Protein AF-A0A9R0YNK1-F1 (afdb_monomer)

Organism: Triticum turgidum subsp. durum (NCBI:txid4567)

Radius of gyration: 15.58 Å; Cα contacts (8 Å, |Δi|>4): 148; chains: 1; bounding box: 39×28×36 Å

Nearest PDB structures (foldseek):
  8clj-assembly1_A  TM=6.059E-01  e=7.997E-04  Homo sapiens
  8cll-assembly1_F  TM=6.315E-01  e=3.953E-03  Homo sapiens
  2zme-assembly1_A  TM=5.597E-01  e=3.018E+00  Homo sapiens
  6tqa-assembly3_C  TM=3.680E-01  e=1.632E+00  Mus musculus
  8e34-assembly1_B  TM=2.561E-01  e=3.629E+00  Bos taurus

pLDDT: mean 84.4, std 11.06, range [33.97, 93.44]

InterPro domains:
  IPR044210 Transcription factor Tfc3-like [PTHR15180] (1-128)
  IPR056428 General transcription factor 3C polypeptide 1, winged-helix domain [PF23704] (1-104)

Mean predicted aligned error: 6.32 Å

Structure (mmCIF, N/CA/C/O backbone):
data_AF-A0A9R0YNK1-F1
#
_entry.id   AF-A0A9R0YNK1-F1
#
loop_
_atom_site.group_PDB
_atom_site.id
_atom_site.type_symbol
_atom_site.label_atom_id
_atom_site.label_alt_id
_atom_site.label_comp_id
_atom_site.label_asym_id
_atom_site.label_entity_id
_atom_site.label_seq_id
_atom_site.pdbx_PDB_ins_code
_atom_site.Cartn_x
_atom_site.Cartn_y
_atom_site.Cartn_z
_atom_site.occupancy
_atom_site.B_iso_or_equiv
_atom_site.auth_seq_id
_atom_site.auth_comp_id
_atom_site.auth_asym_id
_atom_site.auth_atom_id
_atom_site.pdbx_PDB_model_num
ATOM 1 N N . MET A 1 1 ? 8.585 -13.620 -9.489 1.00 80.75 1 MET A N 1
ATOM 2 C CA . MET A 1 1 ? 7.884 -12.321 -9.592 1.00 80.75 1 MET A CA 1
ATOM 3 C C . MET A 1 1 ? 6.803 -12.201 -8.526 1.00 80.75 1 MET A C 1
ATOM 5 O O . MET A 1 1 ? 6.777 -11.185 -7.853 1.00 80.75 1 MET A O 1
ATOM 9 N N . ASP A 1 2 ? 5.970 -13.225 -8.313 1.00 86.44 2 ASP A N 1
ATOM 10 C CA . ASP A 1 2 ? 4.871 -13.163 -7.332 1.00 86.44 2 ASP A CA 1
ATOM 11 C C . ASP A 1 2 ? 5.340 -12.900 -5.898 1.00 86.44 2 ASP A C 1
ATOM 13 O O . ASP A 1 2 ? 4.774 -12.044 -5.235 1.00 86.44 2 ASP A O 1
ATOM 17 N N . ALA A 1 3 ? 6.450 -13.507 -5.463 1.00 88.19 3 ALA A N 1
ATOM 18 C CA . ALA A 1 3 ? 7.038 -13.224 -4.148 1.00 88.19 3 ALA A CA 1
ATOM 19 C C . ALA A 1 3 ? 7.395 -11.737 -3.944 1.00 88.19 3 ALA A C 1
ATOM 21 O O . ALA A 1 3 ? 7.231 -11.202 -2.853 1.00 88.19 3 ALA A O 1
ATOM 22 N N . LEU A 1 4 ? 7.836 -11.048 -5.003 1.00 90.81 4 LEU A N 1
ATOM 23 C CA . LEU A 1 4 ? 8.141 -9.617 -4.947 1.00 90.81 4 LEU A CA 1
ATOM 24 C C . LEU A 1 4 ? 6.861 -8.769 -4.890 1.00 90.81 4 LEU A C 1
ATOM 26 O O . LEU A 1 4 ? 6.840 -7.739 -4.226 1.00 90.81 4 LEU A O 1
ATOM 30 N N . ILE A 1 5 ? 5.793 -9.208 -5.565 1.00 91.44 5 ILE A N 1
ATOM 31 C CA . ILE A 1 5 ? 4.472 -8.570 -5.482 1.00 91.44 5 ILE A CA 1
ATOM 32 C C . ILE A 1 5 ? 3.893 -8.750 -4.074 1.00 91.44 5 ILE A C 1
ATOM 34 O O . ILE A 1 5 ? 3.391 -7.783 -3.512 1.00 91.44 5 ILE A O 1
ATOM 38 N N . SER A 1 6 ? 4.007 -9.945 -3.485 1.00 91.56 6 SER A N 1
ATOM 39 C CA . SER A 1 6 ? 3.601 -10.213 -2.101 1.00 91.56 6 SER A CA 1
ATOM 40 C C . SER A 1 6 ? 4.366 -9.337 -1.112 1.00 91.56 6 SER A C 1
ATOM 42 O O . SER A 1 6 ? 3.731 -8.660 -0.314 1.00 91.56 6 SER A O 1
ATOM 44 N N . ALA A 1 7 ? 5.695 -9.253 -1.229 1.00 92.75 7 ALA A N 1
ATOM 45 C CA . ALA A 1 7 ? 6.504 -8.371 -0.387 1.00 92.75 7 ALA A CA 1
ATOM 46 C C . ALA A 1 7 ? 6.092 -6.894 -0.533 1.00 92.75 7 ALA A C 1
ATOM 48 O O . ALA A 1 7 ? 5.945 -6.181 0.452 1.00 92.75 7 ALA A O 1
ATOM 49 N N . ALA A 1 8 ? 5.836 -6.430 -1.760 1.00 93.00 8 ALA A N 1
ATOM 50 C CA . ALA A 1 8 ? 5.348 -5.072 -2.001 1.00 93.00 8 ALA A CA 1
ATOM 51 C C . ALA A 1 8 ? 3.966 -4.822 -1.397 1.00 93.00 8 ALA A C 1
ATOM 53 O O . ALA A 1 8 ? 3.729 -3.763 -0.821 1.00 93.00 8 ALA A O 1
ATOM 54 N N . LEU A 1 9 ? 3.064 -5.797 -1.492 1.00 92.50 9 LEU A N 1
ATOM 55 C CA . LEU A 1 9 ? 1.751 -5.714 -0.872 1.00 92.50 9 LEU A CA 1
ATOM 56 C C . LEU A 1 9 ? 1.861 -5.666 0.657 1.00 92.50 9 LEU A C 1
ATOM 58 O O . LEU A 1 9 ? 1.190 -4.847 1.280 1.00 92.50 9 LEU A O 1
ATOM 62 N N . GLU A 1 10 ? 2.719 -6.494 1.252 1.00 91.19 10 GLU A N 1
ATOM 63 C CA . GLU A 1 10 ? 2.997 -6.487 2.691 1.00 91.19 10 GLU A CA 1
ATOM 64 C C . GLU A 1 10 ? 3.518 -5.122 3.153 1.00 91.19 10 GLU A C 1
ATOM 66 O O . GLU A 1 10 ? 2.987 -4.571 4.115 1.00 91.19 10 GLU A O 1
ATOM 71 N N . GLU A 1 11 ? 4.464 -4.520 2.426 1.00 91.69 11 GLU A N 1
ATOM 72 C CA . GLU A 1 11 ? 4.999 -3.185 2.731 1.00 91.69 11 GLU A CA 1
ATOM 73 C C . GLU A 1 11 ? 3.937 -2.076 2.669 1.00 91.69 11 GLU A C 1
ATOM 75 O O . GLU A 1 11 ? 3.921 -1.175 3.517 1.00 91.69 11 GLU A O 1
ATOM 80 N N . VAL A 1 12 ? 3.029 -2.135 1.688 1.00 91.62 12 VAL A N 1
ATOM 81 C CA . VAL A 1 12 ? 1.902 -1.192 1.585 1.00 91.62 12 VAL A CA 1
ATOM 82 C C . VAL A 1 12 ? 0.926 -1.386 2.747 1.00 91.62 12 VAL A C 1
ATOM 84 O O . VAL A 1 12 ? 0.453 -0.414 3.335 1.00 91.62 12 VAL A O 1
ATOM 87 N N . CYS A 1 13 ? 0.614 -2.634 3.097 1.00 89.56 13 CYS A N 1
ATOM 88 C CA . CYS A 1 13 ? -0.339 -2.941 4.162 1.00 89.56 13 CYS A CA 1
ATOM 89 C C . CYS A 1 13 ? 0.211 -2.617 5.553 1.00 89.56 13 CYS A C 1
ATOM 91 O O . CYS A 1 13 ? -0.531 -2.120 6.399 1.00 89.56 13 CYS A O 1
ATOM 93 N N . ALA A 1 14 ? 1.510 -2.822 5.778 1.00 87.62 14 ALA A N 1
ATOM 94 C CA . ALA A 1 14 ? 2.172 -2.533 7.047 1.00 87.62 14 ALA A CA 1
ATOM 95 C C . ALA A 1 14 ? 2.094 -1.048 7.442 1.00 87.62 14 ALA A C 1
ATOM 97 O O . ALA A 1 14 ? 2.093 -0.726 8.628 1.00 87.62 14 ALA A O 1
ATOM 98 N N . ARG A 1 15 ? 1.967 -0.142 6.462 1.00 87.06 15 ARG A N 1
ATOM 99 C CA . ARG A 1 15 ? 1.835 1.306 6.701 1.00 87.06 15 ARG A CA 1
ATOM 100 C C . ARG A 1 15 ? 0.399 1.787 6.900 1.00 87.06 15 ARG A C 1
ATOM 102 O O . ARG A 1 15 ? 0.186 2.976 7.132 1.00 87.06 15 ARG A O 1
ATOM 109 N N . LEU A 1 16 ? -0.576 0.878 6.866 1.00 86.31 16 LEU A N 1
ATOM 110 C CA . LEU A 1 16 ? -1.972 1.148 7.210 1.00 86.31 16 LEU A CA 1
ATOM 111 C C . LEU A 1 16 ? -2.519 2.401 6.492 1.00 86.31 16 LEU A C 1
ATOM 113 O O . LEU A 1 16 ? -2.417 2.506 5.269 1.00 86.31 16 LEU A O 1
ATOM 117 N N . SER A 1 17 ? -3.175 3.305 7.224 1.00 83.75 17 SER A N 1
ATOM 118 C CA . SER A 1 17 ? -3.846 4.497 6.692 1.00 83.75 17 SER A CA 1
ATOM 119 C C . SER A 1 17 ? -2.868 5.549 6.162 1.00 83.75 17 SER A C 1
ATOM 121 O O . SER A 1 17 ? -3.236 6.315 5.277 1.00 83.75 17 SER A O 1
ATOM 123 N N . TYR A 1 18 ? -1.611 5.541 6.618 1.00 84.44 18 TYR A N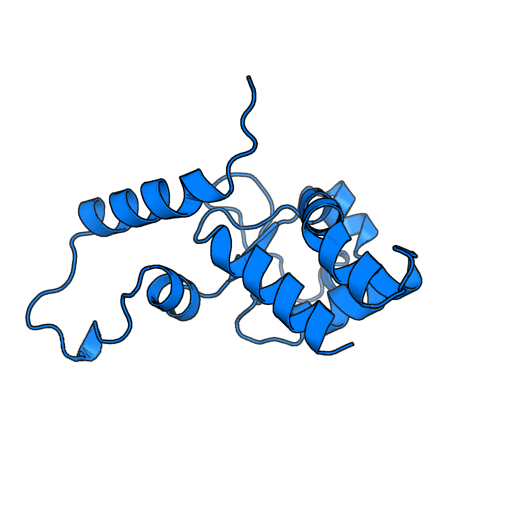 1
ATOM 124 C CA . TYR A 1 18 ? -0.570 6.460 6.145 1.00 84.44 18 TYR A CA 1
ATOM 125 C C . TYR A 1 18 ? -0.101 6.156 4.718 1.00 84.44 18 TYR A C 1
ATOM 127 O O . TYR A 1 18 ? 0.356 7.063 4.010 1.00 84.44 18 TYR A O 1
ATOM 135 N N . GLY A 1 19 ? -0.210 4.886 4.313 1.00 88.88 19 GLY A N 1
ATOM 136 C CA . GLY A 1 19 ? 0.312 4.385 3.048 1.00 88.88 19 GLY A CA 1
ATOM 137 C C . GLY A 1 19 ? 1.835 4.459 2.941 1.00 88.88 19 GLY A C 1
ATOM 138 O O . GLY A 1 19 ? 2.540 4.881 3.857 1.00 88.88 19 GLY A O 1
ATOM 139 N N . ILE A 1 20 ? 2.350 4.040 1.787 1.00 91.00 20 ILE A N 1
ATOM 140 C CA . ILE A 1 20 ? 3.771 4.143 1.446 1.00 91.00 20 ILE A CA 1
ATOM 141 C C . ILE A 1 20 ? 3.970 5.126 0.288 1.00 91.00 20 ILE A C 1
ATOM 143 O O . ILE A 1 20 ? 3.350 4.938 -0.764 1.00 91.00 20 ILE A O 1
ATOM 147 N N . PRO A 1 21 ? 4.825 6.155 0.424 1.00 91.69 21 PRO A N 1
ATOM 148 C CA . PRO A 1 21 ? 5.275 6.939 -0.722 1.00 91.69 21 PRO A CA 1
ATOM 149 C C . PRO A 1 21 ? 5.950 6.041 -1.760 1.00 91.69 21 PRO A C 1
ATOM 151 O O . PRO A 1 21 ? 6.727 5.155 -1.403 1.00 91.69 21 PRO A O 1
ATOM 154 N N . VAL A 1 22 ? 5.701 6.267 -3.055 1.00 92.31 22 VAL A N 1
ATOM 155 C CA . VAL A 1 22 ? 6.313 5.438 -4.116 1.00 92.31 22 VAL A CA 1
ATOM 156 C C . VAL A 1 22 ? 7.842 5.442 -4.018 1.00 92.31 22 VAL A C 1
ATOM 158 O O . VAL A 1 22 ? 8.478 4.415 -4.239 1.00 92.31 22 VAL A O 1
ATOM 161 N N . THR A 1 23 ? 8.436 6.569 -3.628 1.00 91.38 23 THR A N 1
ATOM 162 C CA . THR A 1 23 ? 9.883 6.707 -3.410 1.00 91.38 23 THR A CA 1
ATOM 163 C C . THR A 1 23 ? 10.415 5.768 -2.330 1.00 91.38 23 THR A C 1
ATOM 165 O O . THR A 1 23 ? 11.516 5.236 -2.477 1.00 91.38 23 THR A O 1
ATOM 168 N N . ASP A 1 24 ? 9.621 5.522 -1.289 1.00 91.81 24 ASP A N 1
ATOM 169 C CA . ASP A 1 24 ? 10.009 4.764 -0.096 1.00 91.81 24 ASP A CA 1
ATOM 170 C C . ASP A 1 24 ? 9.740 3.263 -0.258 1.00 91.81 24 ASP A C 1
ATOM 172 O O . ASP A 1 24 ? 10.321 2.438 0.451 1.00 91.81 24 ASP A O 1
ATOM 176 N N . LEU A 1 25 ? 8.919 2.891 -1.246 1.00 92.50 25 LEU A N 1
ATOM 177 C CA . LEU A 1 25 ? 8.667 1.501 -1.617 1.00 92.50 25 LEU A CA 1
ATOM 178 C C . LEU A 1 25 ? 9.934 0.786 -2.085 1.00 92.50 25 LEU A C 1
ATOM 180 O O . LEU A 1 25 ? 10.170 -0.363 -1.717 1.00 92.50 25 LEU A O 1
ATOM 184 N N . TRP A 1 26 ? 10.774 1.435 -2.888 1.00 92.56 26 TRP A N 1
ATOM 185 C CA . TRP A 1 26 ? 11.938 0.752 -3.460 1.00 92.56 26 TRP A CA 1
ATOM 186 C C . TRP A 1 26 ? 13.024 0.419 -2.438 1.00 92.56 26 TRP A C 1
ATOM 188 O O . TRP A 1 26 ? 13.523 -0.707 -2.476 1.00 92.56 26 TRP A O 1
ATOM 198 N N . PRO A 1 27 ? 13.397 1.335 -1.522 1.00 92.19 27 PRO A N 1
ATOM 199 C CA . PRO A 1 27 ? 14.263 0.993 -0.403 1.00 92.19 27 PRO A CA 1
ATOM 200 C C . PRO A 1 27 ? 13.691 -0.139 0.454 1.00 92.19 27 PRO A C 1
ATOM 202 O O . PRO A 1 27 ? 14.443 -1.049 0.798 1.00 92.19 27 PRO A O 1
ATOM 205 N N . ALA A 1 28 ? 12.381 -0.128 0.733 1.00 91.00 28 ALA A N 1
ATOM 206 C CA . ALA A 1 28 ? 11.722 -1.174 1.516 1.00 91.00 28 ALA A CA 1
ATOM 207 C C . ALA A 1 28 ? 11.798 -2.554 0.836 1.00 91.00 28 ALA A C 1
ATOM 209 O O . ALA A 1 28 ? 12.018 -3.571 1.487 1.00 91.00 28 ALA A O 1
ATOM 210 N N . LEU A 1 29 ? 11.731 -2.594 -0.498 1.00 92.56 29 LEU A N 1
ATOM 211 C CA . LEU A 1 29 ? 11.817 -3.835 -1.272 1.00 92.56 29 LEU A CA 1
ATOM 212 C C . LEU A 1 29 ? 13.233 -4.324 -1.562 1.00 92.56 29 LEU A C 1
ATOM 214 O O . LEU A 1 29 ? 13.384 -5.361 -2.209 1.00 92.56 29 LEU A O 1
ATOM 218 N N . ARG A 1 30 ? 14.276 -3.622 -1.104 1.00 90.75 30 ARG A N 1
ATOM 219 C CA . ARG A 1 30 ? 15.669 -3.975 -1.410 1.00 90.75 30 ARG A CA 1
ATOM 220 C C . ARG A 1 30 ? 15.990 -5.429 -1.056 1.00 90.75 30 ARG A C 1
ATOM 222 O O . ARG A 1 30 ? 16.494 -6.149 -1.910 1.00 90.75 30 ARG A O 1
ATOM 229 N N . GLY A 1 31 ? 15.626 -5.876 0.147 1.00 90.38 31 GLY A N 1
ATOM 230 C CA . GLY A 1 31 ? 15.878 -7.254 0.580 1.00 90.38 31 GLY A CA 1
ATOM 231 C C . GLY A 1 31 ? 15.145 -8.294 -0.277 1.00 90.38 31 GLY A C 1
ATOM 232 O O . GLY A 1 31 ? 15.726 -9.306 -0.660 1.00 90.38 31 GLY A O 1
ATOM 233 N N . ALA A 1 32 ? 13.891 -8.021 -0.653 1.00 91.44 32 ALA A N 1
ATOM 234 C CA . ALA A 1 32 ? 13.109 -8.909 -1.516 1.00 91.44 32 ALA A CA 1
ATOM 235 C C . ALA A 1 32 ? 13.652 -8.959 -2.957 1.00 91.44 32 ALA A C 1
ATOM 237 O O . ALA A 1 32 ? 13.643 -10.013 -3.592 1.00 91.44 32 ALA A O 1
ATOM 238 N N . LEU A 1 33 ? 14.147 -7.831 -3.473 1.00 90.44 33 LEU A N 1
ATOM 239 C CA . LEU A 1 33 ? 14.796 -7.741 -4.784 1.00 90.44 33 LEU A CA 1
ATOM 240 C C . LEU A 1 33 ? 16.115 -8.516 -4.818 1.00 90.44 33 LEU A C 1
ATOM 242 O O . LEU A 1 33 ? 16.348 -9.276 -5.757 1.00 90.44 33 LEU A O 1
ATOM 246 N N . GLU A 1 34 ? 16.938 -8.365 -3.780 1.00 91.19 34 GLU A N 1
ATOM 247 C CA . GLU A 1 34 ? 18.194 -9.101 -3.617 1.00 91.19 34 GLU A CA 1
ATOM 248 C C . GLU A 1 34 ? 17.944 -10.609 -3.524 1.00 91.19 34 GLU A C 1
ATOM 250 O O . GLU A 1 34 ? 18.558 -11.376 -4.265 1.00 91.19 34 GLU A O 1
ATOM 255 N N . ALA A 1 35 ? 16.974 -11.036 -2.709 1.00 90.19 35 ALA A N 1
ATOM 256 C CA . ALA A 1 35 ? 16.579 -12.441 -2.598 1.00 90.19 35 ALA A CA 1
ATOM 257 C C . ALA A 1 35 ? 16.054 -13.022 -3.924 1.00 90.19 35 ALA A C 1
ATOM 259 O O . ALA A 1 35 ? 16.255 -14.200 -4.214 1.00 90.19 35 ALA A O 1
ATOM 260 N N . ALA A 1 36 ? 15.402 -12.199 -4.750 1.00 88.69 36 ALA A N 1
ATOM 261 C CA . ALA A 1 36 ? 14.939 -12.586 -6.079 1.00 88.69 36 ALA A CA 1
ATOM 262 C C . ALA A 1 36 ? 16.034 -12.515 -7.163 1.00 88.69 36 ALA A C 1
ATOM 264 O O . ALA A 1 36 ? 15.766 -12.885 -8.307 1.00 88.69 36 ALA A O 1
ATOM 265 N N . GLY A 1 37 ? 17.237 -12.020 -6.843 1.00 89.00 37 GLY A N 1
ATOM 266 C CA . GLY A 1 37 ? 18.317 -11.800 -7.808 1.00 89.00 37 GLY A CA 1
ATOM 267 C C . GLY A 1 37 ? 17.983 -10.751 -8.875 1.00 89.00 37 GLY A C 1
ATOM 268 O O . GLY A 1 37 ? 18.530 -10.794 -9.977 1.00 89.00 37 GLY A O 1
ATOM 269 N N . LEU A 1 38 ? 17.053 -9.834 -8.585 1.00 87.81 38 LEU A N 1
ATOM 270 C CA . LEU A 1 38 ? 16.561 -8.847 -9.542 1.00 87.81 38 LEU A CA 1
ATOM 271 C C . LEU A 1 38 ? 17.146 -7.461 -9.248 1.00 87.81 38 LEU A C 1
ATOM 273 O O . LEU A 1 38 ? 16.969 -6.942 -8.145 1.00 87.81 38 LEU A O 1
ATOM 277 N N . PRO A 1 39 ? 17.773 -6.794 -10.233 1.00 88.88 39 PRO A N 1
ATOM 278 C CA . PRO A 1 39 ? 18.189 -5.413 -10.058 1.00 88.88 39 PRO A CA 1
ATOM 279 C C . PRO A 1 39 ? 16.966 -4.488 -10.047 1.00 88.88 39 PRO A C 1
ATOM 281 O O . PRO A 1 39 ? 16.023 -4.672 -10.825 1.00 88.88 39 PRO A O 1
ATOM 284 N N . LEU A 1 40 ? 17.012 -3.432 -9.227 1.00 87.62 40 LEU A N 1
ATOM 285 C CA . LEU A 1 40 ? 16.019 -2.353 -9.238 1.00 87.62 40 LEU A CA 1
ATOM 286 C C . LEU A 1 40 ? 16.174 -1.494 -10.508 1.00 87.62 40 LEU A C 1
ATOM 288 O O . LEU A 1 40 ? 16.687 -0.378 -10.484 1.00 87.62 40 LEU A O 1
ATOM 292 N N . SER A 1 41 ? 15.749 -2.040 -11.643 1.00 90.31 41 SER A N 1
ATOM 293 C CA . SER A 1 41 ? 15.757 -1.358 -12.936 1.00 90.31 41 SER A CA 1
ATOM 294 C C . SER A 1 41 ? 14.426 -0.637 -13.199 1.00 90.31 41 SER A C 1
ATOM 296 O O . SER A 1 41 ? 13.388 -1.029 -12.654 1.00 90.31 41 SER A O 1
ATOM 298 N N . PRO A 1 42 ? 14.397 0.370 -14.095 1.00 90.06 42 PRO A N 1
ATOM 299 C CA . PRO A 1 42 ? 13.152 1.029 -14.499 1.00 90.06 42 PRO A CA 1
ATOM 300 C C . PRO A 1 42 ? 12.095 0.060 -15.049 1.00 90.06 42 PRO A C 1
ATOM 302 O O . PRO A 1 42 ? 10.898 0.262 -14.851 1.00 90.06 42 PRO A O 1
ATOM 305 N N . ALA A 1 43 ? 12.524 -1.018 -15.715 1.00 90.62 43 ALA A N 1
ATOM 306 C CA . ALA A 1 43 ? 11.625 -2.054 -16.215 1.00 90.62 43 ALA A CA 1
ATOM 307 C C . ALA A 1 43 ? 10.947 -2.820 -15.068 1.00 90.62 43 ALA A C 1
ATOM 309 O O . ALA A 1 43 ? 9.732 -3.005 -15.096 1.00 90.62 43 ALA A O 1
ATOM 310 N N . VAL A 1 44 ? 11.710 -3.201 -14.035 1.00 90.06 44 VAL A N 1
ATOM 311 C CA . VAL A 1 44 ? 11.177 -3.885 -12.846 1.00 90.06 44 VAL A CA 1
ATOM 312 C C . VAL A 1 44 ? 10.202 -2.982 -12.092 1.00 90.06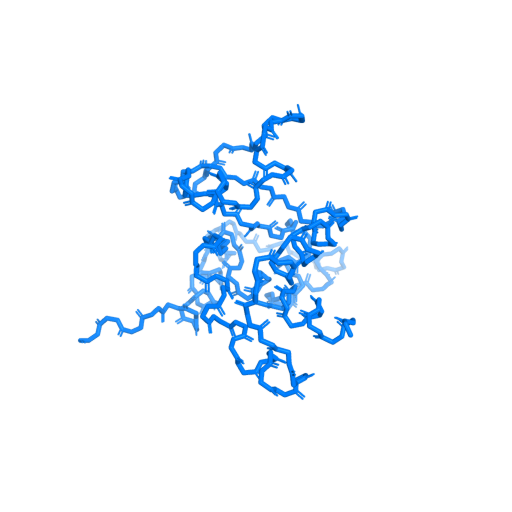 44 VAL A C 1
ATOM 314 O O . VAL A 1 44 ? 9.100 -3.430 -11.783 1.00 90.06 44 VAL A O 1
ATOM 317 N N . LYS A 1 45 ? 10.548 -1.702 -11.880 1.00 92.81 45 LYS A N 1
ATOM 318 C CA . LYS A 1 45 ? 9.637 -0.724 -11.257 1.00 92.81 45 LYS A CA 1
ATOM 319 C C . LYS A 1 45 ? 8.310 -0.626 -12.010 1.00 92.81 45 LYS A C 1
ATOM 321 O O . LYS A 1 45 ? 7.257 -0.718 -11.393 1.00 92.81 45 LYS A O 1
ATOM 326 N N . ARG A 1 46 ? 8.351 -0.496 -13.342 1.00 91.75 46 ARG A N 1
ATOM 327 C CA . ARG A 1 46 ? 7.146 -0.386 -14.182 1.00 91.75 46 ARG A CA 1
ATOM 328 C C . ARG A 1 46 ? 6.263 -1.630 -14.101 1.00 91.75 46 ARG A C 1
ATOM 330 O O . ARG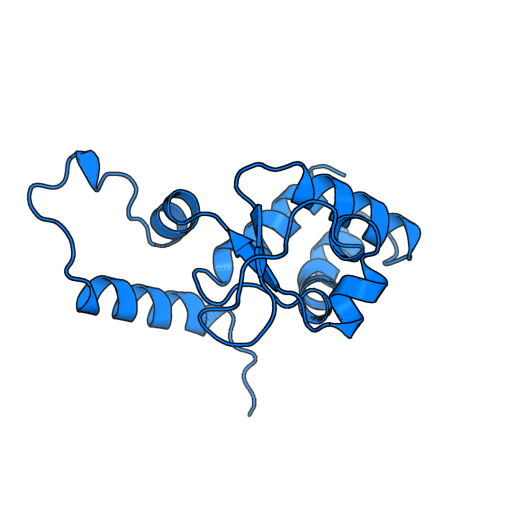 A 1 46 ? 5.048 -1.507 -13.985 1.00 91.75 46 ARG A O 1
ATOM 337 N N . VAL A 1 47 ? 6.863 -2.821 -14.160 1.00 92.12 47 VAL A N 1
ATOM 338 C CA . VAL A 1 47 ? 6.118 -4.083 -14.047 1.00 92.12 47 VAL A CA 1
ATOM 339 C C . VAL A 1 47 ? 5.496 -4.217 -12.660 1.00 92.12 47 VAL A C 1
ATOM 341 O O . VAL A 1 47 ? 4.323 -4.569 -12.566 1.00 92.12 47 VAL A O 1
ATOM 344 N N . LEU A 1 48 ? 6.243 -3.916 -11.594 1.00 92.38 48 LEU A N 1
ATOM 345 C CA . LEU A 1 48 ? 5.717 -3.989 -10.233 1.00 92.38 48 LEU A CA 1
ATOM 346 C C . LEU A 1 48 ? 4.579 -2.989 -10.020 1.00 92.38 48 LEU A C 1
ATOM 348 O O . LEU A 1 48 ? 3.534 -3.365 -9.501 1.00 92.38 48 LEU A O 1
ATOM 352 N N . TRP A 1 49 ? 4.754 -1.754 -10.494 1.00 93.44 49 TRP A N 1
ATOM 353 C CA . TRP A 1 49 ? 3.740 -0.705 -10.440 1.00 93.44 49 TRP A CA 1
ATOM 354 C C . TRP A 1 49 ? 2.432 -1.146 -11.099 1.00 93.44 49 TRP A C 1
ATOM 356 O O . TRP A 1 49 ? 1.389 -1.172 -10.452 1.00 93.44 49 TRP A O 1
ATOM 366 N N . ALA A 1 50 ? 2.500 -1.608 -12.350 1.00 92.44 50 ALA A N 1
ATOM 367 C CA . ALA A 1 50 ? 1.326 -2.083 -13.076 1.00 92.44 50 ALA A CA 1
ATOM 368 C C . ALA A 1 50 ? 0.638 -3.270 -12.377 1.00 92.44 50 ALA A C 1
ATOM 370 O O . ALA A 1 50 ? -0.587 -3.367 -12.374 1.00 92.44 50 ALA A O 1
ATOM 371 N N . ARG A 1 51 ? 1.414 -4.179 -11.770 1.00 93.19 51 ARG A N 1
ATOM 372 C CA . ARG A 1 51 ? 0.874 -5.339 -11.046 1.00 93.19 51 ARG A CA 1
ATOM 373 C C . ARG A 1 51 ? 0.211 -4.951 -9.729 1.00 93.19 51 ARG A C 1
ATOM 375 O O . ARG A 1 51 ? -0.826 -5.522 -9.417 1.00 93.19 51 ARG A O 1
ATOM 382 N N . LEU A 1 52 ? 0.773 -3.997 -8.990 1.00 92.50 52 LEU A N 1
ATOM 383 C CA . LEU A 1 52 ? 0.178 -3.484 -7.755 1.00 92.50 52 LEU A CA 1
ATOM 384 C C . LEU A 1 52 ? -1.140 -2.758 -8.034 1.00 92.50 52 LEU A C 1
ATOM 386 O O . LEU A 1 52 ? -2.119 -3.015 -7.345 1.00 92.50 52 LEU A O 1
ATOM 390 N N . LEU A 1 53 ? -1.191 -1.921 -9.073 1.00 91.69 53 LEU A N 1
ATOM 391 C CA . LEU A 1 53 ? -2.412 -1.200 -9.454 1.00 91.69 53 LEU A CA 1
ATOM 392 C C . LEU A 1 53 ? -3.506 -2.097 -10.033 1.00 91.69 53 LEU A C 1
ATOM 394 O O . LEU A 1 53 ? -4.679 -1.744 -9.994 1.00 91.69 53 LEU A O 1
ATOM 398 N N . ALA A 1 54 ? -3.146 -3.273 -10.546 1.00 91.94 54 ALA A N 1
ATOM 399 C CA . ALA A 1 54 ? -4.127 -4.271 -10.952 1.00 91.94 54 ALA A CA 1
ATOM 400 C C . ALA A 1 54 ? -4.834 -4.938 -9.753 1.00 91.94 54 ALA A C 1
ATOM 402 O O . ALA A 1 54 ? -5.841 -5.621 -9.949 1.00 91.94 54 ALA A O 1
ATOM 403 N N . LEU A 1 55 ? -4.325 -4.777 -8.524 1.00 91.56 55 LEU A N 1
ATOM 404 C CA . LEU A 1 55 ? -4.968 -5.308 -7.326 1.00 91.56 55 LEU A CA 1
ATOM 405 C C . LEU A 1 55 ? -6.096 -4.363 -6.880 1.00 91.56 55 LEU A C 1
ATOM 407 O O . LEU A 1 55 ? -5.820 -3.219 -6.526 1.00 91.56 55 LEU A O 1
ATOM 411 N N . PRO A 1 56 ? -7.352 -4.834 -6.765 1.00 87.88 56 PRO A N 1
ATOM 412 C CA . PRO A 1 56 ? -8.495 -3.984 -6.402 1.00 87.88 56 PRO A CA 1
ATOM 413 C C . PRO A 1 56 ? -8.460 -3.495 -4.944 1.00 87.88 56 PRO A C 1
ATOM 415 O O . PRO A 1 56 ? -9.330 -2.748 -4.507 1.00 87.88 56 PRO A O 1
ATOM 418 N N . VAL A 1 57 ? -7.481 -3.959 -4.167 1.00 90.25 57 VAL A N 1
ATOM 419 C CA . VAL A 1 57 ? -7.265 -3.584 -2.767 1.00 90.25 57 VAL A CA 1
ATOM 420 C C . VAL A 1 57 ? -6.232 -2.470 -2.608 1.00 90.25 57 VAL A C 1
ATOM 422 O O . VAL A 1 57 ? -5.964 -2.077 -1.478 1.00 90.25 57 VAL A O 1
ATOM 425 N N . ILE A 1 58 ? -5.645 -1.987 -3.704 1.00 91.75 58 ILE A N 1
ATOM 426 C CA . ILE A 1 58 ? -4.653 -0.915 -3.715 1.00 91.75 58 ILE A CA 1
ATOM 427 C C . ILE A 1 58 ? -5.260 0.325 -4.359 1.00 91.75 58 ILE A C 1
ATOM 429 O O . ILE A 1 58 ? -5.832 0.258 -5.443 1.00 91.75 58 ILE A O 1
ATOM 433 N N . SER A 1 59 ? -5.078 1.463 -3.700 1.00 90.88 59 SER A N 1
ATOM 434 C CA . SER A 1 59 ? -5.475 2.776 -4.196 1.00 90.88 59 SER A CA 1
ATOM 435 C C . SER A 1 59 ? -4.287 3.730 -4.189 1.00 90.88 59 SER A C 1
ATOM 437 O O . SER A 1 59 ? -3.354 3.583 -3.396 1.00 90.88 59 SER A O 1
ATOM 439 N N . LEU A 1 60 ? -4.347 4.734 -5.061 1.00 91.44 60 LEU A N 1
ATOM 440 C CA . LEU A 1 60 ? -3.379 5.822 -5.114 1.00 91.44 60 LEU A CA 1
ATOM 441 C C . LEU A 1 60 ? -3.960 7.084 -4.494 1.00 91.44 60 LEU A C 1
ATOM 443 O O . LEU A 1 60 ? -5.074 7.487 -4.834 1.00 91.44 60 LEU A O 1
ATOM 447 N N . VAL A 1 61 ? -3.180 7.725 -3.630 1.00 90.69 61 VAL A N 1
ATOM 448 C CA . VAL A 1 61 ? -3.522 9.020 -3.033 1.00 90.69 61 VAL A CA 1
ATOM 449 C C . VAL A 1 61 ? -2.388 10.017 -3.238 1.00 90.69 61 VAL A C 1
ATOM 451 O O . VAL A 1 61 ? -1.213 9.646 -3.264 1.00 90.69 61 VAL A O 1
ATOM 454 N N . VAL A 1 62 ? -2.744 11.287 -3.403 1.00 86.12 62 VAL A N 1
ATOM 455 C CA . VAL A 1 62 ? -1.804 12.406 -3.540 1.00 86.12 62 VAL A CA 1
ATOM 456 C C . VAL A 1 62 ? -1.880 13.274 -2.288 1.00 86.12 62 VAL A C 1
ATOM 458 O O . VAL A 1 62 ? -2.976 13.626 -1.847 1.00 86.12 62 VAL A O 1
ATOM 461 N N . GLY A 1 63 ? -0.717 13.667 -1.765 1.00 71.94 63 GLY A N 1
ATOM 462 C CA . GLY A 1 63 ? -0.589 14.542 -0.599 1.00 71.94 63 GLY A CA 1
ATOM 463 C C . GLY A 1 63 ? -0.330 13.799 0.714 1.00 71.94 63 GLY A C 1
ATOM 464 O O . GLY A 1 63 ? -0.204 12.574 0.747 1.00 71.94 63 GLY A O 1
ATOM 465 N N . ASP A 1 64 ? -0.229 14.568 1.797 1.00 59.56 64 ASP A N 1
ATOM 466 C CA . ASP A 1 64 ? 0.031 14.061 3.145 1.00 59.56 64 ASP A CA 1
ATOM 467 C C . ASP A 1 64 ? -1.275 13.858 3.932 1.00 59.56 64 ASP A C 1
ATOM 469 O O . ASP A 1 64 ? -2.211 14.646 3.802 1.00 59.56 64 ASP A O 1
ATOM 473 N N . GLY A 1 65 ? -1.331 12.827 4.785 1.00 64.12 65 GLY A N 1
ATOM 474 C CA . GLY A 1 65 ? -2.498 12.540 5.633 1.00 64.12 65 GLY A CA 1
ATOM 475 C C . GLY A 1 65 ? -3.659 11.917 4.851 1.00 64.12 65 GLY A C 1
ATOM 476 O O . GLY A 1 65 ? -3.456 10.920 4.158 1.00 64.12 65 GLY A O 1
ATOM 477 N N . ASP A 1 66 ? -4.853 12.512 4.944 1.00 62.56 66 ASP A N 1
ATOM 478 C CA . ASP A 1 66 ? -6.060 12.127 4.189 1.00 62.56 66 ASP A CA 1
ATOM 479 C C . ASP A 1 66 ? -5.954 12.573 2.717 1.00 62.56 66 ASP A C 1
ATOM 481 O O . ASP A 1 66 ? -6.742 13.379 2.216 1.00 62.56 66 ASP A O 1
ATOM 485 N N . GLY A 1 67 ? -4.913 12.095 2.032 1.00 69.25 67 GLY A N 1
ATOM 486 C CA . GLY A 1 67 ? -4.610 12.446 0.650 1.00 69.25 67 GLY A CA 1
ATOM 487 C C . GLY A 1 67 ? -5.801 12.219 -0.282 1.00 69.25 67 GLY A C 1
ATOM 488 O O . GLY A 1 67 ? -6.607 11.303 -0.104 1.00 69.25 67 GLY A O 1
ATOM 489 N N . SER A 1 68 ? -5.911 13.055 -1.314 1.00 81.06 68 SER A N 1
ATOM 490 C CA . SER A 1 68 ? -6.996 12.924 -2.286 1.00 81.06 68 SER A CA 1
ATOM 491 C C . SER A 1 68 ? -6.739 11.731 -3.207 1.00 81.06 68 SER A C 1
ATOM 493 O O . SER A 1 68 ? -5.611 11.577 -3.689 1.00 81.06 68 SER A O 1
ATOM 495 N N . PRO A 1 69 ? -7.752 10.889 -3.479 1.00 85.38 69 PRO A N 1
ATOM 496 C CA . PRO A 1 69 ? -7.598 9.786 -4.410 1.00 85.38 69 PRO A CA 1
ATOM 497 C C . PRO A 1 69 ? -7.235 10.312 -5.799 1.00 85.38 69 PRO A C 1
ATOM 499 O O . PRO A 1 69 ? -7.758 11.329 -6.260 1.00 85.38 69 PRO A O 1
ATOM 502 N N . VAL A 1 70 ? -6.324 9.607 -6.464 1.00 85.75 70 VAL A N 1
ATOM 503 C CA . VAL A 1 70 ? -5.949 9.895 -7.849 1.00 85.75 70 VAL A CA 1
ATOM 504 C C . VAL A 1 70 ? -7.153 9.663 -8.761 1.00 85.75 70 VAL A C 1
ATOM 506 O O . VAL A 1 70 ? -7.859 8.662 -8.633 1.00 85.75 70 VAL A O 1
ATOM 509 N N . ALA A 1 71 ? -7.393 10.596 -9.683 1.00 83.00 71 ALA A N 1
ATOM 510 C CA . ALA A 1 71 ? -8.475 10.473 -10.647 1.00 83.00 71 ALA A CA 1
ATOM 511 C C . ALA A 1 71 ? -8.197 9.330 -11.646 1.00 83.00 71 ALA A C 1
ATOM 513 O O . ALA A 1 71 ? -7.061 9.194 -12.105 1.00 83.00 71 ALA A O 1
ATOM 514 N N . PRO A 1 72 ? -9.219 8.554 -12.051 1.00 79.69 72 PRO A N 1
ATOM 515 C CA . PRO A 1 72 ? -9.048 7.517 -13.062 1.00 79.69 72 PRO A CA 1
ATOM 516 C C . PRO A 1 72 ? -8.466 8.081 -14.363 1.00 79.69 72 PRO A C 1
ATOM 518 O O . PRO A 1 72 ? -8.953 9.090 -14.880 1.00 79.69 72 PRO A O 1
ATOM 521 N N . GLY A 1 73 ? -7.453 7.416 -14.920 1.00 80.25 73 GLY A N 1
ATOM 522 C CA . GLY A 1 73 ? -6.790 7.851 -16.150 1.00 80.25 73 GLY A CA 1
ATOM 523 C C . GLY A 1 73 ? -5.715 8.925 -15.959 1.00 80.25 73 GLY A C 1
ATOM 524 O O . GLY A 1 73 ? -5.161 9.395 -16.958 1.00 80.25 73 GLY A O 1
ATOM 525 N N . ASP A 1 74 ? -5.390 9.296 -14.717 1.00 86.94 74 ASP A N 1
ATOM 526 C CA . ASP A 1 74 ? -4.256 10.168 -14.410 1.00 86.94 74 ASP A CA 1
ATOM 527 C C . ASP A 1 74 ? -2.933 9.527 -14.901 1.00 86.94 74 ASP A C 1
ATOM 529 O O . ASP A 1 74 ? -2.721 8.318 -14.739 1.00 86.94 74 ASP A O 1
ATOM 533 N N . PRO A 1 75 ? -2.013 10.311 -15.498 1.00 84.12 75 PRO A N 1
ATOM 534 C CA . PRO A 1 75 ? -0.695 9.837 -15.919 1.00 84.12 75 PRO A CA 1
ATOM 535 C C . PRO A 1 75 ? 0.079 9.009 -14.879 1.00 84.12 75 PRO A C 1
ATOM 537 O O . PRO A 1 75 ? 0.826 8.111 -15.275 1.00 84.12 75 PRO A O 1
ATOM 540 N N . VAL A 1 76 ? -0.112 9.246 -13.574 1.00 87.69 76 VAL A N 1
ATOM 541 C CA . VAL A 1 76 ? 0.572 8.498 -12.497 1.00 87.69 76 VAL A CA 1
ATOM 542 C C . VAL A 1 76 ? 0.209 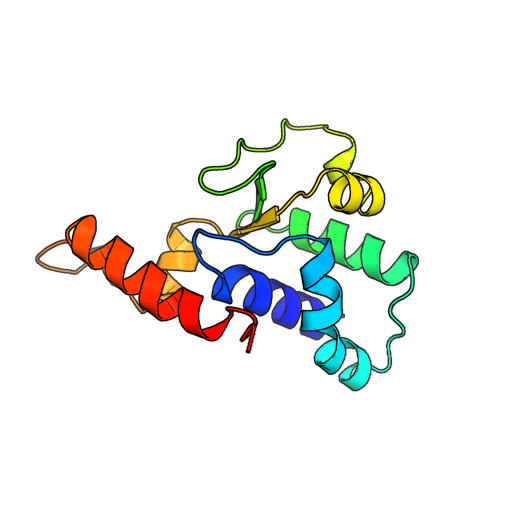7.010 -12.459 1.00 87.69 76 VAL A C 1
ATOM 544 O O . VAL A 1 76 ? 0.999 6.199 -11.979 1.00 87.69 76 VAL A O 1
ATOM 547 N N . GLU A 1 77 ? -0.947 6.609 -13.000 1.00 84.38 77 GLU A N 1
ATOM 548 C CA . GLU A 1 77 ? -1.325 5.191 -13.104 1.00 84.38 77 GLU A CA 1
ATOM 549 C C . GLU A 1 77 ? -0.415 4.435 -14.087 1.00 84.38 77 GLU A C 1
ATOM 551 O O . GLU A 1 77 ? -0.186 3.234 -13.949 1.00 84.38 77 GLU A O 1
ATOM 556 N N . LYS A 1 78 ? 0.133 5.140 -15.084 1.00 84.38 78 LYS A N 1
ATOM 557 C CA . LYS A 1 78 ? 0.949 4.560 -16.163 1.00 84.38 78 LYS A CA 1
ATOM 558 C C . LYS A 1 78 ? 2.438 4.835 -15.989 1.00 84.38 78 LYS A C 1
ATOM 560 O O . LYS A 1 78 ? 3.257 4.016 -16.410 1.00 84.38 78 LYS A O 1
ATOM 565 N N . ASP A 1 79 ? 2.788 5.968 -15.384 1.00 89.06 79 ASP A N 1
ATOM 566 C CA . ASP A 1 79 ? 4.167 6.387 -15.158 1.00 89.06 79 ASP A CA 1
ATOM 567 C C . ASP A 1 79 ? 4.500 6.446 -13.663 1.00 89.06 79 ASP A C 1
ATOM 569 O O . ASP A 1 79 ? 4.165 7.391 -12.948 1.00 89.06 79 ASP A O 1
ATOM 573 N N . VAL A 1 80 ? 5.245 5.435 -13.214 1.00 91.81 80 VAL A N 1
ATOM 574 C CA . VAL A 1 80 ? 5.782 5.356 -11.853 1.00 91.81 80 VAL A CA 1
ATOM 575 C C . VAL A 1 80 ? 6.715 6.525 -11.522 1.00 91.81 80 VAL A C 1
ATOM 577 O O . VAL A 1 80 ? 6.758 6.960 -10.378 1.00 91.81 80 VAL A O 1
ATOM 580 N N . GLY A 1 81 ? 7.427 7.077 -12.510 1.00 89.88 81 GLY A N 1
ATOM 581 C CA . GLY A 1 81 ? 8.289 8.238 -12.305 1.00 89.88 81 GLY A CA 1
ATOM 582 C C . GLY A 1 81 ? 7.488 9.516 -12.060 1.00 89.88 81 GLY A C 1
ATOM 583 O O . GLY A 1 81 ? 7.907 10.361 -11.275 1.00 89.88 81 GLY A O 1
ATOM 584 N N . GLU A 1 82 ? 6.320 9.658 -12.690 1.00 89.44 82 GLU A N 1
ATOM 585 C CA . GLU A 1 82 ? 5.390 10.755 -12.397 1.00 89.44 82 GLU A CA 1
ATOM 586 C C . GLU A 1 82 ? 4.773 10.597 -11.005 1.00 89.44 82 GLU A C 1
ATOM 588 O O . GLU A 1 82 ? 4.660 11.572 -10.264 1.00 89.44 82 GLU A O 1
ATOM 593 N N . ALA A 1 83 ? 4.456 9.359 -10.613 1.00 89.62 83 ALA A N 1
ATOM 594 C CA . ALA A 1 83 ? 3.985 9.049 -9.269 1.00 89.62 83 ALA A CA 1
ATOM 595 C C . ALA A 1 83 ? 5.035 9.397 -8.192 1.00 89.62 83 ALA A C 1
ATOM 597 O O . ALA A 1 83 ? 4.698 10.011 -7.180 1.00 89.62 83 ALA A O 1
ATOM 598 N N . GLU A 1 84 ? 6.314 9.077 -8.432 1.00 90.38 84 GLU A N 1
ATOM 599 C CA . GLU A 1 84 ? 7.434 9.475 -7.566 1.00 90.38 84 GLU A CA 1
ATOM 600 C C . GLU A 1 84 ? 7.551 11.005 -7.466 1.00 90.38 84 GLU A C 1
ATOM 602 O O . GLU A 1 84 ? 7.630 11.543 -6.362 1.00 90.38 84 GLU A O 1
ATOM 607 N N . ARG A 1 85 ? 7.514 11.720 -8.602 1.00 89.19 85 ARG A N 1
ATOM 608 C CA . ARG A 1 85 ? 7.632 13.192 -8.643 1.00 89.19 85 ARG A CA 1
ATOM 609 C C . ARG A 1 85 ? 6.511 13.903 -7.893 1.00 89.19 85 ARG A C 1
ATOM 611 O O . ARG A 1 85 ? 6.756 14.923 -7.257 1.00 89.19 85 ARG A O 1
ATOM 618 N N . ARG A 1 86 ? 5.287 13.380 -7.979 1.00 87.75 86 ARG A N 1
ATOM 619 C CA . ARG A 1 86 ? 4.096 13.961 -7.342 1.00 87.75 86 ARG A CA 1
ATOM 620 C C . ARG A 1 86 ? 3.907 13.535 -5.886 1.00 87.75 86 ARG A C 1
ATOM 622 O O . ARG A 1 86 ? 2.902 13.912 -5.290 1.00 87.75 86 ARG A O 1
ATOM 629 N N . GLY A 1 87 ? 4.836 12.759 -5.319 1.00 86.94 87 GLY A N 1
ATOM 630 C CA . GLY A 1 87 ? 4.730 12.276 -3.942 1.00 86.94 87 GLY A CA 1
ATOM 631 C C . GLY A 1 87 ? 3.506 11.384 -3.727 1.00 86.94 87 GLY A C 1
ATOM 632 O O . GLY A 1 87 ? 2.869 11.442 -2.677 1.00 86.94 87 GLY A O 1
ATOM 633 N N . VAL A 1 88 ? 3.136 10.597 -4.741 1.00 91.75 88 VAL A N 1
ATOM 634 C CA . VAL A 1 88 ? 1.995 9.681 -4.659 1.00 91.75 88 VAL A CA 1
ATOM 635 C C . VAL A 1 88 ? 2.281 8.611 -3.610 1.00 91.75 88 VAL A C 1
ATOM 637 O O . VAL A 1 88 ? 3.422 8.175 -3.425 1.00 91.75 88 VAL A O 1
ATOM 640 N N . ARG A 1 89 ? 1.225 8.159 -2.940 1.00 92.31 89 ARG A N 1
ATOM 641 C CA . ARG A 1 89 ? 1.284 7.060 -1.983 1.00 92.31 89 ARG A CA 1
ATOM 642 C C 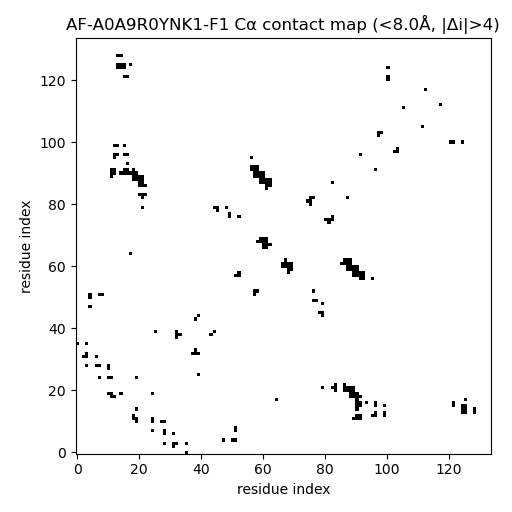. ARG A 1 89 ? 0.388 5.914 -2.420 1.00 92.31 89 ARG A C 1
ATOM 644 O O . ARG A 1 89 ? -0.711 6.129 -2.932 1.00 92.31 89 ARG A O 1
ATOM 651 N N . LEU A 1 90 ? 0.862 4.699 -2.180 1.00 92.69 90 LEU A N 1
ATOM 652 C CA . LEU A 1 90 ? 0.064 3.482 -2.262 1.00 92.69 90 LEU A CA 1
ATOM 653 C C . LEU A 1 90 ? -0.596 3.247 -0.904 1.00 92.69 90 LEU A C 1
ATOM 655 O O . LEU A 1 90 ? 0.087 3.203 0.122 1.00 92.69 90 LEU A O 1
ATOM 659 N N . VAL A 1 91 ? -1.912 3.069 -0.908 1.00 91.81 91 VAL A N 1
ATOM 660 C CA . VAL A 1 91 ? -2.707 2.795 0.292 1.00 91.81 91 VAL A CA 1
ATOM 661 C C . VAL A 1 91 ? -3.509 1.522 0.062 1.00 91.81 91 VAL A C 1
ATOM 663 O O . VAL A 1 91 ? -4.118 1.336 -0.992 1.00 91.81 91 VAL A O 1
ATOM 666 N N . SER A 1 92 ? -3.515 0.635 1.053 1.00 91.38 92 SER A N 1
ATOM 667 C CA . SER A 1 92 ? -4.354 -0.564 1.039 1.00 91.38 92 SER A CA 1
ATOM 668 C C . SER A 1 92 ? -5.792 -0.231 1.441 1.00 91.38 92 SER A C 1
ATOM 670 O O . SER A 1 92 ? -6.038 0.709 2.195 1.00 91.38 92 SER A O 1
ATOM 672 N N . SER A 1 93 ? -6.765 -0.996 0.954 1.00 89.56 93 SER A N 1
ATOM 673 C CA . SER A 1 93 ? -8.180 -0.806 1.277 1.00 89.56 93 SER A CA 1
ATOM 674 C C . SER A 1 93 ? -8.446 -0.937 2.781 1.00 89.56 93 SER A C 1
ATOM 676 O O . SER A 1 93 ? -7.770 -1.689 3.484 1.00 89.56 93 SER A O 1
ATOM 678 N N . ALA A 1 94 ? -9.462 -0.232 3.290 1.00 84.94 94 ALA A N 1
ATOM 679 C CA . ALA A 1 94 ? -9.798 -0.271 4.716 1.00 84.94 94 ALA A CA 1
ATOM 680 C C . ALA A 1 94 ? -10.005 -1.700 5.267 1.00 84.94 94 ALA A C 1
ATOM 682 O O . ALA A 1 94 ? -9.410 -2.003 6.298 1.00 84.94 94 ALA A O 1
ATOM 683 N N . PRO A 1 95 ? -10.716 -2.617 4.573 1.00 85.69 95 PRO A N 1
ATOM 684 C CA . PRO A 1 95 ? -10.847 -3.997 5.045 1.00 85.69 95 PRO A CA 1
ATOM 685 C C . PRO A 1 95 ? -9.507 -4.735 5.161 1.00 85.69 95 PRO A C 1
ATOM 687 O O . PRO A 1 95 ? -9.320 -5.545 6.064 1.00 85.69 95 PRO A O 1
ATOM 690 N N . LEU A 1 96 ? -8.559 -4.465 4.256 1.00 86.69 96 LEU A N 1
ATOM 691 C CA . LEU A 1 96 ? -7.244 -5.100 4.294 1.00 86.69 96 LEU A CA 1
ATOM 692 C C . LEU A 1 96 ? -6.384 -4.542 5.435 1.00 86.69 96 LEU A C 1
ATOM 694 O O . LEU A 1 96 ? -5.725 -5.312 6.128 1.00 86.69 96 LEU A O 1
ATOM 698 N N . ARG A 1 97 ? -6.444 -3.232 5.691 1.00 86.69 97 ARG A N 1
ATOM 699 C CA . ARG A 1 97 ? -5.791 -2.615 6.858 1.00 86.69 97 ARG A CA 1
ATOM 700 C C . ARG A 1 97 ? -6.330 -3.163 8.171 1.00 86.69 97 ARG A C 1
ATOM 702 O O . ARG A 1 97 ? -5.558 -3.452 9.080 1.00 86.69 97 ARG A O 1
ATOM 709 N N . ASP A 1 98 ? -7.643 -3.355 8.244 1.00 85.69 98 ASP A N 1
ATOM 710 C CA . ASP A 1 98 ? -8.300 -3.893 9.429 1.00 85.69 98 ASP A CA 1
ATOM 711 C C . ASP A 1 98 ? -7.802 -5.313 9.743 1.00 85.69 98 ASP A C 1
ATOM 713 O O . ASP A 1 98 ? -7.497 -5.620 10.896 1.00 85.69 98 ASP A O 1
ATOM 717 N N . ASN A 1 99 ? -7.587 -6.143 8.719 1.00 85.56 99 ASN A N 1
ATOM 718 C CA . ASN A 1 99 ? -6.950 -7.452 8.881 1.00 85.56 99 ASN A CA 1
ATOM 719 C C . ASN A 1 99 ? -5.520 -7.340 9.441 1.00 85.56 99 ASN A C 1
ATOM 721 O O . ASN A 1 99 ? -5.154 -8.094 10.340 1.00 85.56 99 ASN A O 1
ATOM 725 N N . PHE A 1 100 ? -4.722 -6.375 8.972 1.00 83.75 100 PHE A N 1
ATOM 726 C CA . PHE A 1 100 ? -3.360 -6.138 9.478 1.00 83.75 100 PHE A CA 1
ATOM 727 C C . PHE A 1 100 ? -3.325 -5.621 10.926 1.00 83.75 100 PHE A C 1
ATOM 729 O O . PHE A 1 100 ? -2.327 -5.810 11.621 1.00 83.75 100 PHE A O 1
ATOM 736 N N . LEU A 1 101 ? -4.423 -5.040 11.409 1.00 82.81 101 LEU A N 1
ATOM 737 C CA . LEU A 1 101 ? -4.636 -4.691 12.817 1.00 82.81 101 LEU A CA 1
ATOM 738 C C . LEU A 1 101 ? -5.185 -5.857 13.658 1.00 82.81 101 LEU A C 1
ATOM 740 O O . LEU A 1 101 ? -5.468 -5.685 14.842 1.00 82.81 101 LEU A O 1
ATOM 744 N N . GLY A 1 102 ? -5.354 -7.041 13.065 1.00 83.69 102 GLY A N 1
ATOM 745 C CA . GLY A 1 102 ? -5.925 -8.211 13.729 1.00 83.69 102 GLY A CA 1
ATOM 746 C C . GLY A 1 102 ? -7.454 -8.193 13.834 1.00 83.69 102 GLY A C 1
ATOM 747 O O . GLY A 1 102 ? -8.025 -9.013 14.549 1.00 83.69 102 GLY A O 1
ATOM 748 N N . MET A 1 103 ? -8.139 -7.288 13.128 1.00 82.81 103 MET A N 1
ATOM 749 C CA . MET A 1 103 ? -9.592 -7.084 13.206 1.00 82.81 103 MET A CA 1
ATOM 750 C C . MET A 1 103 ? -10.368 -7.931 12.179 1.00 82.81 103 MET A C 1
ATOM 752 O O . MET A 1 103 ? -11.220 -7.429 11.442 1.00 82.81 103 MET A O 1
ATOM 756 N N . TYR A 1 104 ? -10.091 -9.235 12.141 1.00 76.50 104 TYR A N 1
ATOM 757 C CA . TYR A 1 104 ? -10.668 -10.168 11.161 1.00 76.50 104 TYR A CA 1
ATOM 758 C C . TYR A 1 104 ? -12.189 -10.368 11.322 1.00 76.50 104 TYR A C 1
ATOM 760 O O . TYR A 1 104 ? -12.926 -10.428 10.335 1.00 76.50 104 TYR A O 1
ATOM 768 N N . ASP A 1 105 ? -12.667 -10.408 12.570 1.00 71.06 105 ASP A N 1
ATOM 769 C CA . ASP A 1 105 ? -14.038 -10.800 12.927 1.00 71.06 105 ASP A CA 1
ATOM 770 C C . ASP A 1 105 ? -14.899 -9.640 13.443 1.00 71.06 105 ASP A C 1
ATOM 772 O O . ASP A 1 105 ? -15.850 -9.854 14.192 1.00 71.06 105 ASP A O 1
ATOM 776 N N . HIS A 1 106 ? -14.630 -8.395 13.034 1.00 67.00 106 HIS A N 1
ATOM 777 C CA . HIS A 1 106 ? -15.457 -7.247 13.448 1.00 67.00 106 HIS A CA 1
ATOM 778 C C . HIS A 1 106 ? -16.954 -7.443 13.122 1.00 67.00 106 HIS A C 1
ATOM 780 O O . HIS A 1 106 ? -17.811 -6.970 13.857 1.00 67.00 106 HIS A O 1
ATOM 786 N N . ARG A 1 107 ? -17.271 -8.232 12.083 1.00 63.19 107 ARG A N 1
ATOM 787 C CA . ARG A 1 107 ? -18.642 -8.633 11.710 1.00 63.19 107 ARG A CA 1
ATOM 788 C C . ARG A 1 107 ? -19.327 -9.567 12.719 1.00 63.19 107 ARG A C 1
ATOM 790 O O . ARG A 1 107 ? -20.547 -9.674 12.704 1.00 63.19 107 ARG A O 1
ATOM 797 N N . PHE A 1 108 ? -18.556 -10.253 13.561 1.00 66.88 108 PHE A N 1
ATOM 798 C CA . PHE A 1 108 ? -19.037 -11.167 14.605 1.00 66.88 108 PHE A CA 1
ATOM 799 C C . PHE A 1 108 ? -18.803 -10.621 16.022 1.00 66.88 108 PHE A C 1
ATOM 801 O O . PHE A 1 108 ? -19.225 -11.237 17.005 1.00 66.88 108 PHE A O 1
ATOM 808 N N . ALA A 1 109 ? -18.134 -9.473 16.147 1.00 70.19 109 ALA A N 1
ATOM 809 C CA . ALA A 1 109 ? -17.896 -8.823 17.422 1.00 70.19 109 ALA A CA 1
ATOM 810 C C . ALA A 1 109 ? -19.213 -8.268 17.991 1.00 70.19 109 ALA A C 1
ATOM 812 O O . ALA A 1 109 ? -20.001 -7.642 17.289 1.00 70.19 109 ALA A O 1
ATOM 813 N N . LYS A 1 110 ? -19.450 -8.476 19.293 1.00 68.31 110 LYS A N 1
ATOM 814 C CA . LYS A 1 110 ? -20.647 -7.952 19.985 1.00 68.31 110 LYS A CA 1
ATOM 815 C C . LYS A 1 110 ? -20.632 -6.429 20.155 1.00 68.31 110 LYS A C 1
ATOM 817 O O . LYS A 1 110 ? -21.675 -5.849 20.443 1.00 68.31 110 LYS A O 1
ATOM 822 N N . SER A 1 111 ? -19.463 -5.815 19.993 1.00 70.25 111 SER A N 1
ATOM 823 C CA . SER A 1 111 ? -19.244 -4.378 20.104 1.00 70.25 111 SER A CA 1
ATOM 824 C C . SER A 1 111 ? -18.162 -3.957 19.116 1.00 70.25 111 SER A C 1
ATOM 826 O O . SER A 1 111 ? -17.137 -4.631 19.002 1.00 70.25 111 SER A O 1
ATOM 828 N N . GLU A 1 112 ? -18.381 -2.837 18.434 1.00 76.19 112 GLU A N 1
ATOM 829 C CA . GLU A 1 112 ? -17.382 -2.230 17.556 1.00 76.19 112 GLU A CA 1
ATOM 830 C C . GLU A 1 112 ? -16.344 -1.440 18.366 1.00 76.19 112 GLU A C 1
ATOM 832 O O . GLU A 1 112 ? -16.640 -0.906 19.440 1.00 76.19 112 GLU A O 1
ATOM 837 N N . LEU A 1 113 ? -15.117 -1.356 17.846 1.00 77.69 113 LEU A N 1
ATOM 838 C CA . LEU A 1 113 ? -14.108 -0.445 18.383 1.00 77.69 113 LEU A CA 1
ATOM 839 C C . LEU A 1 113 ? -14.527 0.997 18.110 1.00 77.69 113 LEU A C 1
ATOM 841 O O . LEU A 1 113 ? -14.954 1.335 17.005 1.00 77.69 113 LEU A O 1
ATOM 845 N N . SER A 1 114 ? -14.344 1.869 19.098 1.00 84.69 114 SER A N 1
ATOM 846 C CA . SER A 1 114 ? -14.539 3.297 18.870 1.00 84.69 114 SER A CA 1
ATOM 847 C C . SER A 1 114 ? -13.496 3.836 17.887 1.00 84.69 114 SER A C 1
ATOM 849 O O . SER A 1 114 ? -12.387 3.304 17.770 1.00 84.69 114 SER A O 1
ATOM 851 N N . ALA A 1 115 ? -13.818 4.949 17.223 1.00 83.69 115 ALA A N 1
ATOM 852 C CA . ALA A 1 115 ? -12.893 5.620 16.308 1.00 83.69 115 ALA A CA 1
ATOM 853 C C . ALA A 1 115 ? -11.545 5.953 16.977 1.00 83.69 115 ALA A C 1
ATOM 855 O O . ALA A 1 115 ? -10.494 5.798 16.363 1.00 83.69 115 ALA A O 1
ATOM 856 N N . VAL A 1 116 ? -11.566 6.334 18.260 1.00 87.69 116 VAL A N 1
ATOM 857 C CA . VAL A 1 116 ? -10.354 6.639 19.039 1.00 87.69 116 VAL A CA 1
ATOM 858 C C . VAL A 1 116 ? -9.511 5.385 19.272 1.00 87.69 116 VAL A C 1
ATOM 860 O O . VAL A 1 116 ? -8.292 5.433 19.132 1.00 87.69 116 VAL A O 1
ATOM 863 N N . GLN A 1 117 ? -10.138 4.250 19.593 1.00 87.38 117 GLN A N 1
ATOM 864 C CA . GLN A 1 117 ? -9.416 2.991 19.792 1.00 87.38 117 GLN A CA 1
ATOM 865 C C . GLN A 1 117 ? -8.795 2.489 18.485 1.00 87.38 117 GLN A C 1
ATOM 867 O O . GLN A 1 117 ? -7.646 2.054 18.484 1.00 87.38 117 GLN A O 1
ATOM 872 N N . LYS A 1 118 ? -9.523 2.599 17.366 1.00 85.88 118 LYS A N 1
ATOM 873 C CA . LYS A 1 118 ? -8.998 2.249 16.042 1.00 85.88 118 LYS A CA 1
ATOM 874 C C . LYS A 1 118 ? -7.823 3.146 15.649 1.00 85.88 118 LYS A C 1
ATOM 876 O O . LYS A 1 118 ? -6.783 2.630 15.257 1.00 85.88 118 LYS A O 1
ATOM 881 N N . ALA A 1 119 ? -7.945 4.460 15.837 1.00 84.88 119 ALA A N 1
ATOM 882 C CA . ALA A 1 119 ? -6.859 5.403 15.570 1.00 84.88 119 ALA A CA 1
ATOM 883 C C . ALA A 1 119 ? -5.612 5.112 16.426 1.00 84.88 119 ALA A C 1
ATOM 885 O O . ALA A 1 119 ? -4.490 5.156 15.927 1.00 84.88 119 ALA A O 1
ATOM 886 N N . ALA A 1 120 ? -5.794 4.750 17.701 1.00 87.25 120 ALA A N 1
ATOM 887 C CA . ALA A 1 120 ? -4.686 4.351 18.564 1.00 87.25 120 ALA A CA 1
ATOM 888 C C . ALA A 1 120 ? -3.978 3.083 18.052 1.00 87.25 120 ALA A C 1
ATOM 890 O O . ALA A 1 120 ? -2.750 3.030 18.042 1.00 87.25 120 ALA A O 1
ATOM 891 N N . LEU A 1 121 ? -4.730 2.081 17.586 1.00 87.81 121 LEU A N 1
ATOM 892 C CA . LEU A 1 121 ? -4.154 0.878 16.980 1.00 87.81 121 LEU A CA 1
ATOM 893 C C . LEU A 1 121 ? -3.422 1.183 15.670 1.00 87.81 121 LEU A C 1
ATOM 895 O O . LEU A 1 121 ? -2.343 0.638 15.449 1.00 87.81 121 LEU A O 1
ATOM 899 N N . GLU A 1 122 ? -3.960 2.071 14.832 1.00 86.06 122 GLU A N 1
ATOM 900 C CA . GLU A 1 122 ? -3.285 2.519 13.609 1.00 86.06 122 GLU A CA 1
ATOM 901 C C . GLU A 1 122 ? -1.951 3.208 13.916 1.00 86.06 122 GLU A C 1
ATOM 903 O O . GLU A 1 122 ? -0.947 2.894 13.280 1.00 86.06 122 GLU A O 1
ATOM 908 N N . LEU A 1 123 ? -1.903 4.068 14.940 1.00 84.25 123 LEU A N 1
ATOM 909 C CA . LEU A 1 123 ? -0.666 4.707 15.402 1.00 84.25 123 LEU A CA 1
ATOM 910 C C . LEU A 1 123 ? 0.362 3.682 15.895 1.00 84.25 123 LEU A C 1
ATOM 912 O O . LEU A 1 123 ? 1.532 3.735 15.511 1.00 84.25 123 LEU A O 1
ATOM 916 N N . VAL A 1 124 ? -0.067 2.729 16.728 1.00 86.19 124 VAL A N 1
ATOM 917 C CA . VAL A 1 124 ? 0.818 1.673 17.239 1.00 86.19 124 VAL A CA 1
ATOM 918 C C . VAL A 1 124 ? 1.325 0.795 16.095 1.00 86.19 124 VAL A C 1
ATOM 920 O O . VAL A 1 124 ? 2.520 0.512 16.027 1.00 86.19 124 VAL A O 1
ATOM 923 N N . GLY A 1 125 ? 0.453 0.405 15.165 1.00 82.50 125 GLY A N 1
ATOM 924 C CA . GLY A 1 125 ? 0.821 -0.391 13.997 1.00 82.50 125 GLY A CA 1
ATOM 925 C C . GLY A 1 125 ? 1.821 0.333 13.095 1.00 82.50 125 GLY A C 1
ATOM 926 O O . GLY A 1 125 ? 2.870 -0.226 12.774 1.00 82.50 125 GLY A O 1
ATOM 927 N N . ALA A 1 126 ? 1.550 1.600 12.772 1.00 78.94 126 ALA A N 1
ATOM 928 C CA . ALA A 1 126 ? 2.400 2.421 1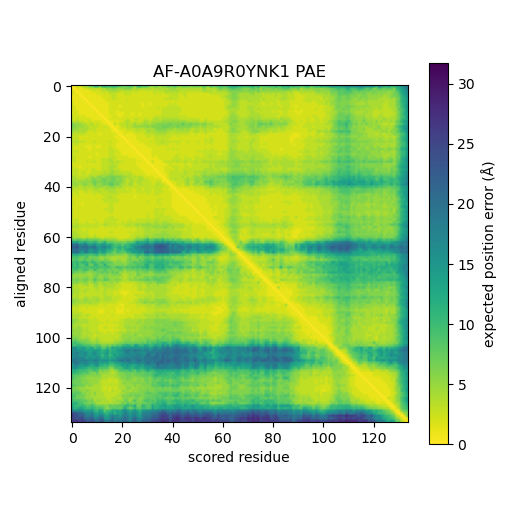1.915 1.00 78.94 126 ALA A CA 1
ATOM 929 C C . ALA A 1 126 ? 3.770 2.737 12.538 1.00 78.94 126 ALA A C 1
ATOM 931 O O . ALA A 1 126 ? 4.749 2.887 11.806 1.00 78.94 126 ALA A O 1
ATOM 932 N N . SER A 1 127 ? 3.881 2.774 13.873 1.00 80.81 127 SER A N 1
ATOM 933 C CA . SER A 1 127 ? 5.157 3.020 14.568 1.00 80.81 127 SER A CA 1
ATOM 934 C C . SER A 1 127 ? 6.257 2.012 14.208 1.00 80.81 127 SER A C 1
ATOM 936 O O . SER A 1 127 ? 7.437 2.350 14.234 1.00 80.81 127 SER A O 1
ATOM 938 N N . ARG A 1 128 ? 5.881 0.795 13.790 1.00 73.25 128 ARG A N 1
ATOM 939 C CA . ARG A 1 128 ? 6.811 -0.251 13.332 1.00 73.25 128 ARG A CA 1
ATOM 940 C C . ARG A 1 128 ? 7.491 0.082 12.006 1.00 73.25 128 ARG A C 1
ATOM 942 O O . ARG A 1 128 ? 8.533 -0.489 11.701 1.00 73.25 128 ARG A O 1
ATOM 949 N N . CYS A 1 129 ? 6.876 0.957 11.216 1.00 69.75 129 CYS A N 1
ATOM 950 C CA . CYS A 1 129 ? 7.314 1.331 9.875 1.00 69.75 129 CYS A CA 1
ATOM 951 C C . CYS A 1 129 ? 7.860 2.761 9.812 1.00 69.75 129 CYS A C 1
ATOM 953 O O . CYS A 1 129 ? 8.279 3.198 8.740 1.00 69.75 129 CYS A O 1
ATOM 955 N N . ALA A 1 130 ? 7.843 3.497 10.927 1.00 59.91 130 ALA A N 1
ATOM 956 C CA . ALA A 1 130 ? 8.430 4.823 10.987 1.00 59.91 130 ALA A CA 1
ATOM 957 C C . ALA A 1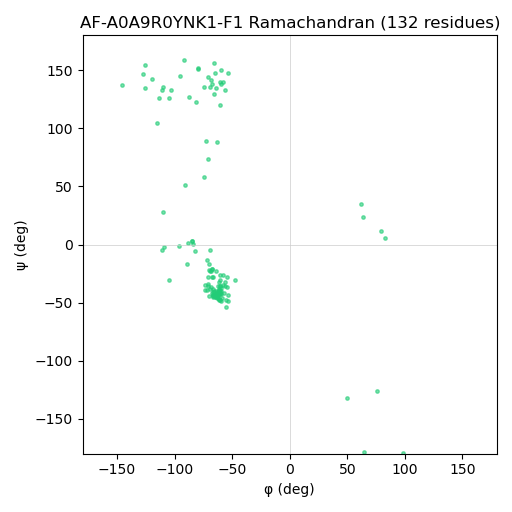 130 ? 9.954 4.711 10.805 1.00 59.91 130 ALA A C 1
ATOM 959 O O . ALA A 1 130 ? 10.590 3.925 11.516 1.00 59.91 130 ALA A O 1
ATOM 960 N N . PRO A 1 131 ? 10.571 5.482 9.890 1.00 50.72 131 PRO A N 1
ATOM 961 C CA . PRO A 1 131 ? 12.011 5.639 9.923 1.00 50.72 131 PRO A CA 1
ATOM 962 C C . PRO A 1 131 ? 12.355 6.263 11.275 1.00 50.72 131 PRO A C 1
ATOM 964 O O . PRO A 1 131 ? 11.863 7.337 11.624 1.00 50.72 131 PRO A O 1
ATOM 967 N N . MET A 1 132 ? 13.164 5.557 12.058 1.00 37.09 132 MET A N 1
ATOM 968 C CA . MET A 1 132 ? 13.788 6.090 13.260 1.00 37.09 132 MET A CA 1
ATOM 969 C C . MET A 1 132 ? 14.707 7.233 12.803 1.00 37.09 132 MET A C 1
ATOM 971 O O . MET A 1 132 ? 15.864 7.010 12.463 1.00 37.09 132 MET A O 1
ATOM 975 N N . TYR A 1 133 ? 14.181 8.453 12.701 1.00 36.69 133 TYR A N 1
ATOM 976 C CA . TYR A 1 133 ? 15.022 9.642 12.684 1.00 36.69 133 TYR A CA 1
ATOM 977 C C . TYR A 1 133 ? 15.536 9.814 14.117 1.00 36.69 133 TYR A C 1
ATOM 979 O O . TYR A 1 133 ? 14.865 10.417 14.954 1.00 36.69 133 TYR A O 1
ATOM 987 N N . ILE A 1 134 ? 16.680 9.186 14.40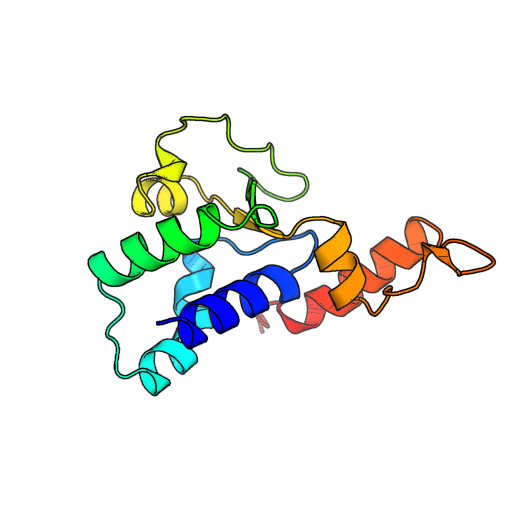0 1.00 33.97 134 ILE A N 1
ATOM 988 C CA . ILE A 1 134 ? 17.573 9.538 15.511 1.00 33.97 134 ILE A CA 1
ATOM 989 C C . ILE A 1 134 ? 18.732 10.326 14.914 1.00 33.97 134 ILE A C 1
ATOM 991 O O . ILE A 1 134 ? 19.272 9.858 13.884 1.00 33.97 134 ILE A O 1
#

Secondary structure (DSSP, 8-state):
-HHHHHHHHHHHHHTGGG-EEHHHHHHHTHHHHHHTT----HHHHHHHHHHHHTSTTEEEEESSSSPEEPPTT-GGGT-HHHHHHTTEEEEE-HHHHHHHTT-TTTTT-SSPPPHHHHHHHHHHHHHTTS----

Sequence (134 aa):
MDALISAALEEVCARLSYGIPVTDLWPALRGALEAAGLPLSPAVKRVLWARLLALPVISLVVGDGDGSPVAPGDPVEKDVGEAERRGVRLVSSAPLRDNFLGMYDHRFAKSELSAVQKAALELVGASRCAPMYI

Foldseek 3Di:
DVQLLVQLVVLQLLQAQFFAFLVRSVVSSPVVCVVVVHD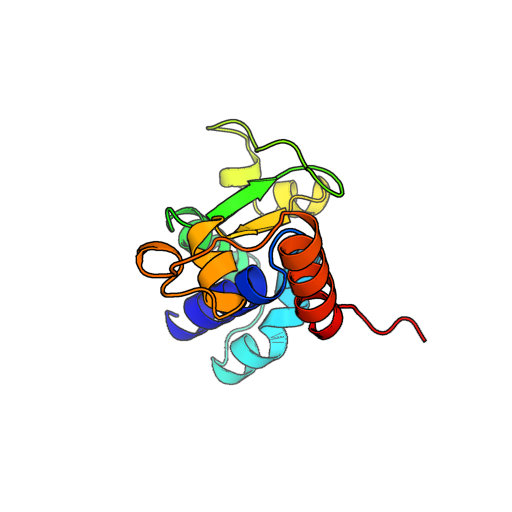PDPVVSQVSLQVNVVDPQKFKFADGGNGHTDDPPPCCSRDVVVSNVRRIGIHGHNQSSCVVLVNPVCVVDPDHDDPVRVVVSSVVSNVVVDPPPD

Solvent-accessible surface area (backbone atoms only — not comparable to full-atom values): 7748 Å² total; per-residue (Å²): 111,66,70,51,53,51,51,51,50,50,56,24,38,53,26,30,88,74,24,32,42,53,68,58,48,57,69,71,39,44,66,55,29,59,75,66,73,47,74,96,40,76,67,53,54,50,53,51,50,52,56,50,64,68,34,94,52,45,45,51,25,38,62,78,72,91,32,50,69,64,61,90,88,43,67,47,78,79,31,62,69,54,22,40,74,61,49,22,24,40,30,41,35,68,73,59,30,34,44,74,72,69,50,74,55,65,92,74,47,96,64,80,79,50,73,68,58,50,51,51,48,50,52,60,51,30,57,77,67,53,80,83,86,122